Protein AF-A0A9W3PGN8-F1 (afdb_monomer_lite)

Organism: NCBI:txid529122

Sequence (43 aa):
MKIQTVLFDGFGELVSFAPFEVLKRAIEEGAPFTIEFVSSEPK

Foldseek 3Di:
DEAEDEAEVVRHPVNVVVVVVVVVVVVVVPPPYDYYYDYPDDD

pLDDT: mean 89.95, std 7.31, range [66.25, 97.62]

Structure (mmCIF, N/CA/C/O backbone):
data_AF-A0A9W3PGN8-F1
#
_entry.id   AF-A0A9W3PGN8-F1
#
loop_
_atom_site.group_PDB
_atom_site.id
_atom_site.type_symbol
_atom_site.label_atom_id
_atom_site.label_alt_id
_atom_site.label_comp_id
_atom_site.label_asym_id
_atom_site.label_entity_id
_atom_site.label_seq_id
_atom_site.pdbx_PDB_ins_code
_atom_site.Cartn_x
_atom_site.Cartn_y
_atom_site.Cartn_z
_atom_site.occupancy
_atom_site.B_iso_or_equiv
_atom_site.auth_seq_id
_atom_site.auth_comp_id
_atom_site.auth_asym_id
_atom_site.auth_atom_id
_atom_site.pdbx_PDB_model_num
ATOM 1 N N . MET A 1 1 ? -9.375 -9.638 3.529 1.00 93.12 1 MET A N 1
ATOM 2 C CA . MET A 1 1 ? -9.084 -9.700 2.073 1.00 93.12 1 MET A CA 1
ATOM 3 C C . MET A 1 1 ? -7.714 -9.069 1.807 1.00 93.12 1 MET A C 1
ATOM 5 O O . MET A 1 1 ? -7.314 -8.234 2.605 1.00 93.12 1 MET A O 1
ATOM 9 N N . LYS A 1 2 ? -6.970 -9.468 0.764 1.00 94.56 2 LYS A N 1
ATOM 10 C CA . LYS A 1 2 ? -5.637 -8.911 0.448 1.00 94.56 2 LYS A CA 1
ATOM 11 C C . LYS A 1 2 ? -5.660 -8.246 -0.931 1.00 94.56 2 LYS A C 1
ATOM 13 O O . LYS A 1 2 ? -6.058 -8.894 -1.893 1.00 94.56 2 LYS A O 1
ATOM 18 N N . ILE A 1 3 ? -5.245 -6.983 -1.006 1.00 94.88 3 ILE A N 1
ATOM 19 C CA . ILE A 1 3 ? -5.076 -6.207 -2.242 1.00 94.88 3 ILE A CA 1
ATOM 20 C C . ILE A 1 3 ? -3.576 -6.054 -2.501 1.00 94.88 3 ILE A C 1
ATOM 22 O O . ILE A 1 3 ? -2.809 -5.802 -1.572 1.00 94.88 3 ILE A O 1
ATOM 26 N N . GLN A 1 4 ? -3.154 -6.213 -3.754 1.00 92.50 4 GLN A N 1
ATOM 27 C CA . GLN A 1 4 ? -1.761 -6.035 -4.155 1.00 92.50 4 GLN A CA 1
ATOM 28 C C . GLN A 1 4 ? -1.650 -4.920 -5.189 1.00 92.50 4 GLN A C 1
ATOM 30 O O . GLN A 1 4 ? -2.344 -4.939 -6.205 1.00 92.50 4 GLN A O 1
ATOM 35 N N . THR A 1 5 ? -0.758 -3.971 -4.929 1.00 90.81 5 THR A N 1
ATOM 36 C CA . THR A 1 5 ? -0.361 -2.947 -5.891 1.00 90.81 5 THR A CA 1
ATOM 37 C C . THR A 1 5 ? 0.904 -3.432 -6.582 1.00 90.81 5 THR A C 1
ATOM 39 O O . THR A 1 5 ? 1.965 -3.507 -5.963 1.00 90.81 5 THR A O 1
ATOM 42 N N . VAL A 1 6 ? 0.782 -3.803 -7.856 1.00 91.06 6 VAL A N 1
ATOM 43 C CA . VAL A 1 6 ? 1.915 -4.274 -8.658 1.00 91.06 6 VAL A CA 1
ATOM 44 C C . VAL A 1 6 ? 2.666 -3.066 -9.207 1.00 91.06 6 VAL A C 1
ATOM 46 O O . VAL A 1 6 ? 2.096 -2.289 -9.968 1.00 91.06 6 VAL A O 1
ATOM 49 N N . LEU A 1 7 ? 3.929 -2.914 -8.818 1.00 90.25 7 LEU A N 1
ATOM 50 C CA . LEU A 1 7 ? 4.849 -1.913 -9.347 1.00 90.25 7 LEU A CA 1
ATOM 51 C C . LEU A 1 7 ? 5.560 -2.497 -10.567 1.00 90.25 7 LEU A C 1
ATOM 53 O O . LEU A 1 7 ? 6.142 -3.577 -10.481 1.00 90.25 7 LEU A O 1
ATOM 57 N N . PHE A 1 8 ? 5.500 -1.791 -11.690 1.00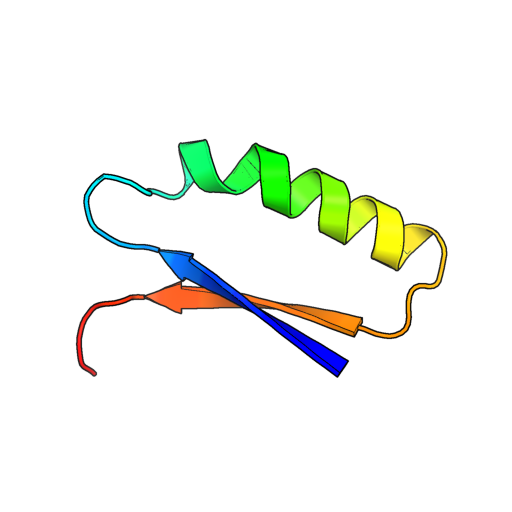 88.19 8 PHE A N 1
ATOM 58 C CA . PHE A 1 8 ? 6.128 -2.187 -12.950 1.00 88.19 8 PHE A CA 1
ATOM 59 C C . PHE A 1 8 ? 6.712 -0.966 -13.654 1.00 88.19 8 PHE A C 1
ATOM 61 O O . PHE A 1 8 ? 6.455 0.173 -13.258 1.00 88.19 8 PHE A O 1
ATOM 68 N N . ASP A 1 9 ? 7.503 -1.190 -14.698 1.00 85.06 9 ASP A N 1
ATOM 69 C CA . ASP A 1 9 ? 8.142 -0.094 -15.421 1.00 85.06 9 ASP A CA 1
ATOM 70 C C . ASP A 1 9 ? 7.090 0.839 -16.059 1.00 85.06 9 ASP A C 1
ATOM 72 O O . ASP A 1 9 ? 6.182 0.397 -16.762 1.00 85.06 9 ASP A O 1
ATOM 76 N N . GLY A 1 10 ? 7.157 2.136 -15.749 1.00 80.75 10 GLY A N 1
ATOM 77 C CA . GLY A 1 10 ? 6.116 3.125 -16.083 1.00 80.75 10 GLY A CA 1
ATOM 78 C C . GLY A 1 10 ? 4.982 3.284 -15.051 1.00 80.75 10 GLY A C 1
ATOM 79 O O . GLY A 1 10 ? 4.233 4.258 -15.119 1.00 80.75 10 GLY A O 1
ATOM 80 N N . PHE A 1 11 ? 4.891 2.406 -14.049 1.00 81.44 11 PHE A N 1
ATOM 81 C CA . PHE A 1 11 ? 4.023 2.536 -12.872 1.00 81.44 11 PHE A CA 1
ATOM 82 C C . PHE A 1 11 ? 4.855 2.376 -11.593 1.00 81.44 11 PHE A C 1
ATOM 84 O O . PHE A 1 11 ? 4.776 1.388 -10.859 1.00 81.44 11 PHE A O 1
ATOM 91 N N . GLY A 1 12 ? 5.716 3.370 -11.376 1.00 74.38 12 GLY A N 1
ATOM 92 C CA . GLY A 1 12 ? 6.623 3.430 -10.235 1.00 74.38 12 GLY A CA 1
ATOM 93 C C . GLY A 1 12 ? 5.970 3.949 -8.953 1.00 74.38 12 GLY A C 1
ATOM 94 O O . GLY A 1 12 ? 4.815 4.379 -8.923 1.00 74.38 12 GLY A O 1
ATOM 95 N N . GLU A 1 13 ? 6.766 3.961 -7.887 1.00 74.19 13 GLU A N 1
ATOM 96 C CA . GLU A 1 13 ? 6.354 4.283 -6.516 1.00 74.19 13 GLU A CA 1
ATOM 97 C C . GLU A 1 13 ? 5.572 5.608 -6.413 1.00 74.19 13 GLU A C 1
ATOM 99 O O . GLU A 1 13 ? 4.500 5.651 -5.810 1.00 74.19 13 GLU A O 1
ATOM 104 N N . LEU A 1 14 ? 6.020 6.657 -7.113 1.00 81.56 14 LEU A N 1
ATOM 105 C CA . LEU A 1 14 ? 5.376 7.978 -7.101 1.00 81.56 14 LEU A CA 1
ATOM 106 C C . LEU A 1 14 ? 3.942 7.976 -7.658 1.00 81.56 14 LEU A C 1
ATOM 108 O O . LEU A 1 14 ? 3.078 8.686 -7.148 1.00 81.56 14 LEU A O 1
ATOM 112 N N . VAL A 1 15 ? 3.674 7.177 -8.693 1.00 83.69 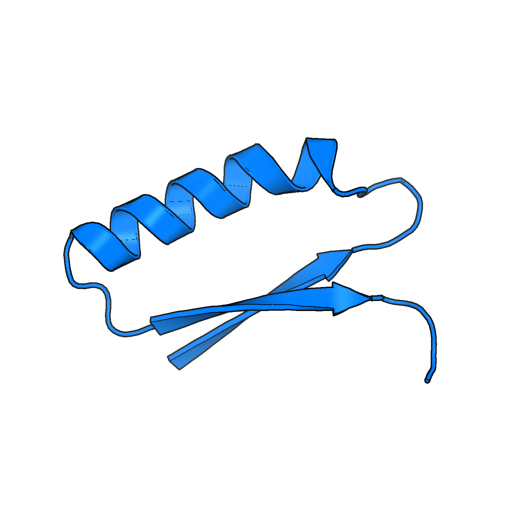15 VAL A N 1
ATOM 113 C CA . VAL A 1 15 ? 2.345 7.088 -9.324 1.00 83.69 15 VAL A CA 1
ATOM 114 C C . VAL A 1 15 ? 1.411 6.212 -8.484 1.00 83.69 15 VAL A C 1
ATOM 116 O O . VAL A 1 15 ? 0.196 6.415 -8.461 1.00 83.69 15 VAL A O 1
ATOM 119 N N . SER A 1 16 ? 1.987 5.278 -7.728 1.00 84.31 16 SER A N 1
ATOM 120 C CA . SER A 1 16 ? 1.252 4.364 -6.859 1.00 84.31 16 SER A CA 1
ATOM 121 C C . SER A 1 16 ? 0.666 5.032 -5.602 1.00 84.31 16 SER A C 1
ATOM 123 O O . SER A 1 16 ? -0.241 4.474 -4.981 1.00 84.31 16 SER A O 1
ATOM 125 N N . PHE A 1 17 ? 1.105 6.250 -5.252 1.00 86.62 17 PHE A N 1
ATOM 126 C CA . PHE A 1 17 ? 0.649 6.947 -4.044 1.00 86.62 17 PHE A CA 1
ATOM 127 C C . PHE A 1 17 ? -0.834 7.310 -4.055 1.00 86.62 17 PHE A C 1
ATOM 129 O O . PHE A 1 17 ? -1.504 7.150 -3.039 1.00 86.62 17 PHE A O 1
ATOM 136 N N . ALA A 1 18 ? -1.368 7.776 -5.186 1.00 89.56 18 ALA A N 1
ATOM 137 C CA . ALA A 1 18 ? -2.775 8.161 -5.270 1.00 89.56 18 ALA A CA 1
ATOM 138 C C . ALA A 1 18 ? -3.729 6.980 -4.981 1.00 89.56 18 ALA A C 1
ATOM 140 O O . ALA A 1 18 ? -4.569 7.111 -4.088 1.00 89.56 18 ALA A O 1
ATOM 141 N N . PRO A 1 19 ? -3.608 5.814 -5.652 1.00 90.31 19 PRO A N 1
ATOM 142 C CA . PRO A 1 19 ? -4.429 4.658 -5.303 1.00 90.31 19 PRO A CA 1
ATOM 143 C C . PRO A 1 19 ? -4.121 4.115 -3.899 1.00 90.31 19 PRO A C 1
ATOM 145 O O . PRO A 1 19 ? -5.047 3.694 -3.207 1.00 90.31 19 PRO A O 1
ATOM 148 N N . PHE A 1 20 ? -2.866 4.168 -3.436 1.00 92.12 20 PHE A N 1
ATOM 149 C CA . PHE A 1 20 ? -2.515 3.752 -2.076 1.00 92.12 20 PHE A CA 1
ATOM 150 C C . PHE A 1 20 ? -3.223 4.588 -0.999 1.00 92.12 20 PHE A C 1
ATOM 152 O O . PHE A 1 20 ? -3.813 4.015 -0.089 1.00 92.12 20 PHE A O 1
ATOM 159 N N . GLU A 1 21 ? -3.234 5.918 -1.114 1.00 94.19 21 GLU A N 1
ATOM 160 C CA . GLU A 1 21 ? -3.886 6.812 -0.144 1.00 94.19 21 GLU A CA 1
ATOM 161 C C . GLU A 1 21 ? -5.404 6.595 -0.070 1.00 94.19 21 GLU A C 1
ATOM 163 O O . GLU A 1 21 ? -5.993 6.644 1.011 1.00 94.19 21 GLU A O 1
ATOM 168 N N . VAL A 1 22 ? -6.051 6.290 -1.200 1.00 95.25 22 VAL A N 1
ATOM 169 C CA . VAL A 1 22 ? -7.479 5.930 -1.221 1.00 95.25 22 VAL A CA 1
ATOM 170 C C . VAL A 1 22 ? -7.726 4.646 -0.429 1.00 95.25 22 VAL A C 1
ATOM 172 O O . VAL A 1 22 ? -8.612 4.600 0.425 1.00 95.25 22 VAL A O 1
ATOM 175 N N . LEU A 1 23 ? -6.931 3.605 -0.688 1.00 95.56 23 LEU A N 1
ATOM 176 C CA . LEU A 1 23 ? -7.070 2.321 -0.005 1.00 95.56 23 LEU A CA 1
ATOM 177 C C . LEU A 1 23 ? -6.713 2.429 1.483 1.00 95.56 23 LEU A C 1
ATOM 179 O O . LEU A 1 23 ? -7.369 1.808 2.315 1.00 95.56 23 LEU A O 1
ATOM 183 N N . LYS A 1 24 ? -5.714 3.243 1.829 1.00 94.94 24 LYS A N 1
ATOM 184 C CA . LYS A 1 24 ? -5.309 3.509 3.210 1.00 94.94 24 LYS A CA 1
ATOM 185 C C . LYS A 1 24 ? -6.431 4.172 4.008 1.00 94.94 24 LYS A C 1
ATOM 187 O O . LYS A 1 24 ? -6.761 3.681 5.081 1.00 94.94 24 LYS A O 1
ATOM 192 N N . ARG A 1 25 ? -7.077 5.208 3.463 1.00 97.50 25 ARG A N 1
ATOM 193 C CA . ARG A 1 25 ? -8.243 5.843 4.105 1.00 97.50 25 ARG A CA 1
ATOM 194 C C . ARG A 1 25 ? -9.383 4.858 4.334 1.00 97.50 25 ARG A C 1
ATOM 196 O O . ARG A 1 25 ? -9.994 4.861 5.391 1.00 97.50 25 ARG A O 1
ATOM 203 N N . ALA A 1 26 ? -9.647 3.973 3.375 1.00 97.00 26 ALA A N 1
ATOM 204 C CA . ALA A 1 26 ? -10.663 2.940 3.559 1.00 97.00 26 ALA A CA 1
ATOM 205 C C . ALA A 1 26 ? -10.324 1.989 4.724 1.00 97.00 26 ALA A C 1
ATOM 207 O O . ALA A 1 26 ? -11.218 1.605 5.474 1.00 97.00 26 ALA A O 1
ATO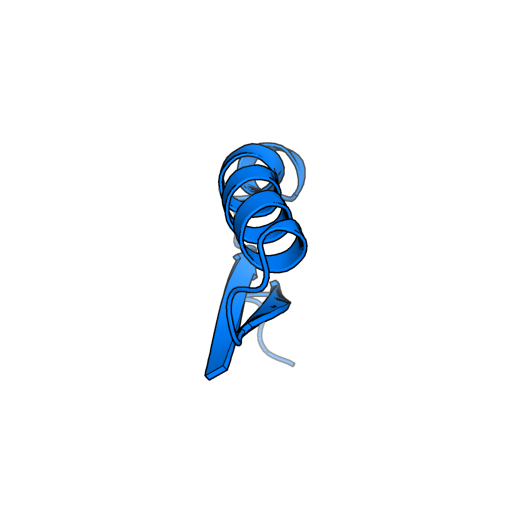M 208 N N . ILE A 1 27 ? -9.047 1.635 4.912 1.00 97.38 27 ILE A N 1
ATOM 209 C CA . ILE A 1 27 ? -8.598 0.844 6.071 1.00 97.38 27 ILE A CA 1
ATOM 210 C C . ILE A 1 27 ? -8.802 1.616 7.379 1.00 97.38 27 ILE A C 1
ATOM 212 O O . ILE A 1 27 ? -9.275 1.031 8.351 1.00 97.38 27 ILE A O 1
ATOM 216 N N . GLU A 1 28 ? -8.477 2.911 7.406 1.00 97.31 28 GLU A N 1
ATOM 217 C CA . GLU A 1 28 ? -8.690 3.785 8.572 1.00 97.31 28 GLU A CA 1
ATOM 218 C C . GLU A 1 28 ? -10.180 3.871 8.963 1.00 97.31 28 GLU A C 1
ATOM 220 O O . GLU A 1 28 ? -10.499 3.913 10.148 1.00 97.31 28 GLU A O 1
ATOM 225 N N . GLU A 1 29 ? -11.088 3.774 7.987 1.00 97.62 29 GLU A N 1
ATOM 226 C CA . GLU A 1 29 ? -12.549 3.694 8.172 1.00 97.62 29 GLU A CA 1
ATOM 227 C C . GLU A 1 29 ? -13.065 2.265 8.471 1.00 97.62 29 GLU A C 1
ATOM 229 O O . GLU A 1 29 ? -14.271 2.014 8.508 1.00 97.62 29 GLU A O 1
ATOM 234 N N . GLY A 1 30 ? -12.171 1.296 8.693 1.00 97.19 30 GLY A N 1
ATOM 235 C CA . GLY A 1 30 ? -12.522 -0.062 9.121 1.00 97.19 30 GLY A CA 1
ATOM 236 C C . GLY A 1 30 ? -12.752 -1.069 7.992 1.00 97.19 30 GLY A C 1
ATOM 237 O O . GLY A 1 30 ? -13.330 -2.135 8.228 1.00 97.19 30 GLY A O 1
ATOM 238 N N . ALA A 1 31 ? -12.309 -0.781 6.765 1.00 97.25 31 ALA A N 1
ATOM 239 C CA . ALA A 1 31 ? -12.417 -1.746 5.678 1.00 97.25 31 ALA A CA 1
ATOM 240 C C . ALA A 1 31 ? -11.620 -3.041 5.976 1.00 97.25 31 ALA A C 1
ATOM 242 O O . ALA A 1 31 ? -10.459 -2.983 6.387 1.00 97.25 31 ALA A O 1
ATOM 243 N N . PRO A 1 32 ? -12.190 -4.239 5.727 1.00 97.19 32 PRO A N 1
ATOM 244 C CA . PRO A 1 32 ? -11.604 -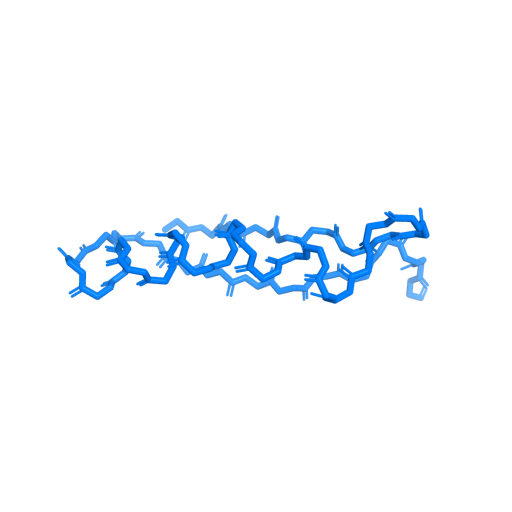5.516 6.144 1.00 97.19 32 PRO A CA 1
ATOM 245 C C . PRO A 1 32 ? -10.579 -6.068 5.132 1.00 97.19 32 PRO A C 1
ATOM 247 O O . PRO A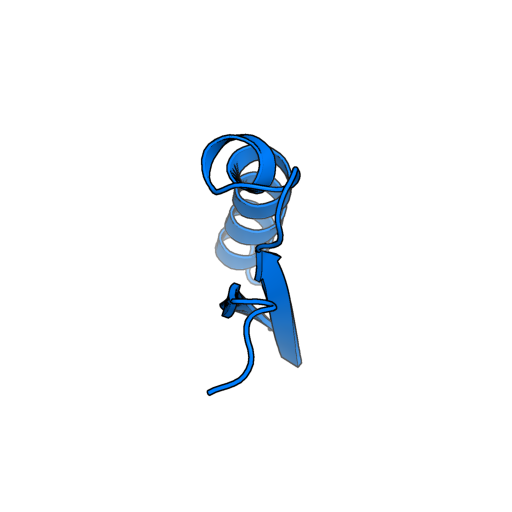 1 32 ? -10.632 -7.238 4.710 1.00 97.19 32 PRO A O 1
ATOM 250 N N . PHE A 1 33 ? -9.631 -5.231 4.707 1.00 96.25 33 PHE A N 1
ATOM 251 C CA . PHE A 1 33 ? -8.553 -5.635 3.808 1.00 96.25 33 PHE A CA 1
ATOM 252 C C . PHE A 1 33 ? -7.187 -5.057 4.175 1.00 96.25 33 PHE A C 1
ATOM 254 O O . PHE A 1 33 ? -7.073 -4.096 4.923 1.00 96.25 33 PHE A O 1
ATOM 261 N N . THR A 1 34 ? -6.140 -5.671 3.628 1.00 95.88 34 THR A N 1
ATOM 262 C CA . THR A 1 34 ? -4.753 -5.197 3.704 1.00 95.88 34 THR A CA 1
ATOM 263 C C . THR A 1 34 ? -4.224 -4.880 2.308 1.00 95.88 34 THR A C 1
ATOM 265 O O . THR A 1 34 ? -4.740 -5.405 1.318 1.00 95.88 34 THR A O 1
ATOM 268 N N . ILE A 1 35 ? -3.201 -4.024 2.226 1.00 94.06 35 ILE A N 1
ATOM 269 C CA . ILE A 1 35 ? -2.556 -3.609 0.971 1.00 94.06 35 ILE A CA 1
ATOM 270 C C . ILE A 1 35 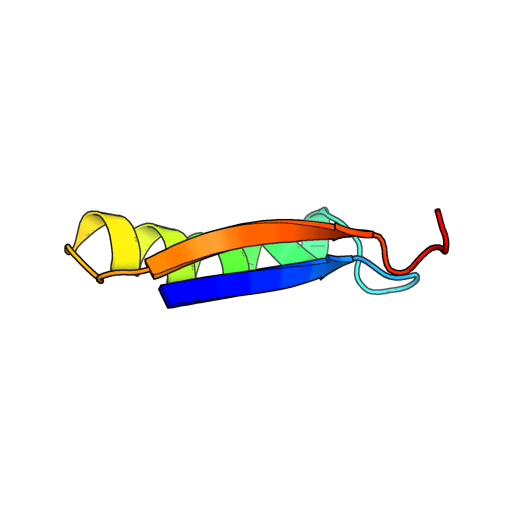? -1.076 -3.995 1.038 1.00 94.06 35 ILE A C 1
ATOM 272 O O . ILE A 1 35 ? -0.438 -3.812 2.074 1.00 94.06 35 ILE A O 1
ATOM 276 N N . GLU A 1 36 ? -0.527 -4.515 -0.055 1.00 92.69 36 GLU A N 1
ATOM 277 C CA . GLU A 1 36 ? 0.894 -4.849 -0.200 1.00 92.69 36 GLU A CA 1
ATOM 278 C C . GLU A 1 36 ? 1.407 -4.356 -1.557 1.00 92.69 36 GLU A C 1
ATOM 280 O O . GLU A 1 36 ? 0.738 -4.540 -2.575 1.00 92.69 36 GLU A O 1
ATOM 285 N N . PHE A 1 37 ? 2.601 -3.765 -1.585 1.00 90.44 37 PHE A N 1
ATOM 286 C CA . PHE A 1 37 ? 3.307 -3.489 -2.835 1.00 90.44 37 PHE A CA 1
ATOM 287 C C . PHE A 1 37 ? 4.110 -4.712 -3.265 1.00 90.44 37 PHE A C 1
ATOM 289 O O . PHE A 1 37 ? 4.844 -5.292 -2.465 1.00 90.44 37 PHE A O 1
ATOM 296 N N . VAL A 1 38 ? 3.993 -5.092 -4.534 1.00 91.81 38 VAL A N 1
ATOM 297 C CA . VAL A 1 38 ? 4.752 -6.200 -5.122 1.00 91.81 38 VAL A CA 1
ATOM 298 C C . VAL A 1 38 ? 5.444 -5.737 -6.397 1.00 91.81 38 VAL A C 1
ATOM 300 O O . VAL A 1 38 ? 4.873 -4.966 -7.161 1.00 91.81 38 VAL A O 1
ATOM 303 N N . SER A 1 39 ? 6.673 -6.198 -6.631 1.00 90.25 39 SER A N 1
ATOM 304 C CA . SER A 1 39 ? 7.365 -5.964 -7.904 1.00 90.25 39 SER A CA 1
ATOM 305 C C . SER A 1 39 ? 6.780 -6.860 -8.997 1.00 90.25 39 SER A C 1
ATOM 307 O O . SER A 1 39 ? 6.432 -8.012 -8.726 1.00 90.25 39 SER A O 1
ATOM 309 N N . SER A 1 40 ? 6.686 -6.350 -10.225 1.00 89.44 40 SER A N 1
ATOM 310 C CA . SER A 1 40 ? 6.402 -7.158 -11.415 1.00 89.44 40 SER A CA 1
ATOM 311 C C . SER A 1 40 ? 7.601 -7.976 -11.882 1.00 89.44 40 SER A C 1
ATOM 313 O O . SER A 1 40 ? 7.444 -8.845 -12.738 1.00 89.44 40 SER A O 1
ATOM 315 N N . GLU A 1 41 ? 8.801 -7.675 -11.382 1.00 86.75 41 GLU A N 1
ATOM 316 C CA . GLU A 1 41 ? 9.993 -8.434 -11.737 1.00 86.75 41 GLU A CA 1
ATOM 317 C C . GLU A 1 41 ? 9.926 -9.857 -11.159 1.00 86.75 41 GLU A C 1
ATOM 319 O O . GLU A 1 41 ? 9.484 -10.045 -10.017 1.00 86.75 41 GLU A O 1
ATOM 324 N N . PRO A 1 42 ? 10.359 -10.876 -11.924 1.00 76.25 42 PRO A N 1
ATOM 325 C CA . PRO A 1 42 ? 10.473 -12.235 -11.412 1.00 76.25 42 PRO A CA 1
ATOM 326 C C . PRO A 1 42 ? 11.437 -12.292 -10.216 1.00 76.25 42 PRO A C 1
ATOM 328 O O . PRO A 1 42 ? 12.465 -11.617 -10.221 1.00 76.25 42 PRO A O 1
ATOM 331 N N . LYS A 1 43 ? 11.110 -13.112 -9.211 1.00 66.25 43 LYS A N 1
ATOM 332 C CA . LYS A 1 43 ? 12.014 -13.434 -8.093 1.00 66.25 43 LYS A CA 1
ATOM 333 C C . LYS A 1 43 ? 13.118 -14.400 -8.501 1.00 66.25 43 LYS A C 1
ATOM 335 O O . LYS A 1 43 ? 12.815 -15.309 -9.307 1.00 66.25 43 LYS A O 1
#

Secondary structure (DSSP, 8-state):
-EEEEEEBTTB-HHHHHHHHHHHHHHHHTT-S-EEEEEESS--

Radius of gyration: 11.31 Å; chains: 1; bounding box: 25×22×25 Å